Protein AF-A0A816KJJ6-F1 (afdb_monomer_lite)

Structure (mmCIF, N/CA/C/O backbone):
data_AF-A0A816KJJ6-F1
#
_entry.id   AF-A0A816KJJ6-F1
#
loop_
_atom_site.group_PDB
_atom_site.id
_atom_site.type_symbol
_atom_site.label_atom_id
_atom_site.label_alt_id
_atom_site.label_comp_id
_atom_site.label_asym_id
_atom_site.label_entity_id
_atom_site.label_seq_id
_atom_site.pdbx_PDB_ins_code
_atom_site.Cartn_x
_atom_site.Cartn_y
_atom_site.Cartn_z
_atom_site.occupancy
_atom_site.B_iso_or_equiv
_atom_site.auth_seq_id
_atom_site.auth_comp_id
_atom_site.auth_asym_id
_atom_site.auth_atom_id
_atom_site.pdbx_PDB_model_num
ATOM 1 N N . ALA A 1 1 ? 17.765 1.200 -45.619 1.00 43.94 1 ALA A N 1
ATOM 2 C CA . ALA A 1 1 ? 18.548 0.866 -44.414 1.00 43.94 1 ALA A CA 1
ATOM 3 C C . ALA A 1 1 ? 17.702 -0.046 -43.537 1.00 43.94 1 ALA A C 1
ATOM 5 O O . ALA A 1 1 ? 16.506 0.188 -43.423 1.00 43.94 1 ALA A O 1
ATOM 6 N N . HIS A 1 2 ? 18.307 -1.120 -43.032 1.00 56.00 2 HIS A N 1
ATOM 7 C CA . HIS 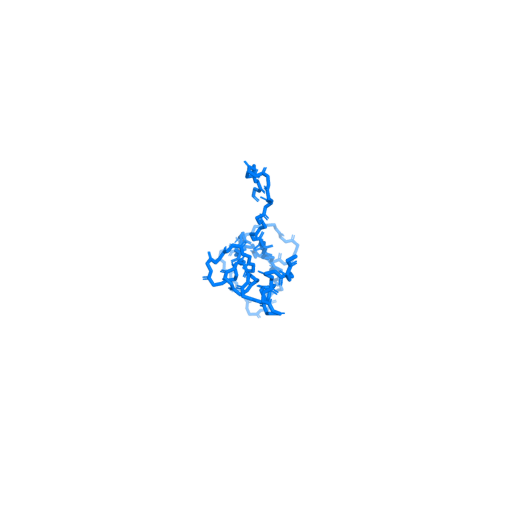A 1 2 ? 17.685 -2.142 -42.188 1.00 56.00 2 HIS A CA 1
ATOM 8 C C . HIS A 1 2 ? 17.142 -1.499 -40.900 1.00 56.00 2 HIS A C 1
ATOM 10 O O . HIS A 1 2 ? 17.789 -0.605 -40.360 1.00 56.00 2 HIS A O 1
ATOM 16 N N . SER A 1 3 ? 15.969 -1.927 -40.426 1.00 62.31 3 SER A N 1
ATOM 17 C CA . SER A 1 3 ? 15.392 -1.456 -39.159 1.00 62.31 3 SER A CA 1
ATOM 18 C C . SER A 1 3 ? 16.396 -1.680 -38.020 1.00 62.31 3 SER A C 1
ATOM 20 O O . SER A 1 3 ? 16.706 -2.822 -37.687 1.00 62.31 3 SER A O 1
ATOM 22 N N . LEU A 1 4 ? 16.939 -0.599 -37.455 1.00 65.81 4 LEU A N 1
ATOM 23 C CA . LEU A 1 4 ? 17.895 -0.604 -36.338 1.00 65.81 4 LEU A CA 1
ATOM 24 C C . LEU A 1 4 ? 17.185 -0.740 -34.980 1.00 65.81 4 LEU A C 1
ATOM 26 O O . LEU A 1 4 ? 17.600 -0.137 -33.999 1.00 65.81 4 LEU A O 1
ATOM 30 N N . ASN A 1 5 ? 16.107 -1.521 -34.910 1.00 69.25 5 ASN A N 1
ATOM 31 C CA . ASN A 1 5 ? 15.514 -1.893 -33.632 1.00 69.25 5 ASN A CA 1
ATOM 32 C C . ASN A 1 5 ? 15.882 -3.346 -33.326 1.00 69.25 5 ASN A C 1
ATOM 34 O O . ASN A 1 5 ? 15.391 -4.246 -34.013 1.00 69.25 5 ASN A O 1
ATOM 38 N N . PRO A 1 6 ? 16.761 -3.605 -32.339 1.00 74.94 6 PRO A N 1
ATOM 39 C CA . PRO A 1 6 ? 17.063 -4.969 -31.934 1.00 74.94 6 PRO A CA 1
ATOM 40 C C . PRO A 1 6 ? 15.779 -5.661 -31.457 1.00 74.94 6 PRO A C 1
ATOM 42 O O . PRO A 1 6 ? 14.921 -5.046 -30.826 1.00 74.94 6 PRO A O 1
ATOM 45 N N . SER A 1 7 ? 15.638 -6.953 -31.767 1.00 82.56 7 SER A N 1
ATOM 46 C CA . SER A 1 7 ? 14.395 -7.719 -31.567 1.00 82.56 7 SER A CA 1
ATOM 47 C C . SER A 1 7 ? 13.866 -7.716 -30.126 1.00 82.56 7 SER A C 1
ATOM 49 O O . SER A 1 7 ? 12.689 -7.992 -29.916 1.00 82.56 7 SER A O 1
ATOM 51 N N . ASN A 1 8 ? 14.716 -7.440 -29.136 1.00 91.12 8 ASN A N 1
ATOM 52 C CA . ASN A 1 8 ? 14.376 -7.422 -27.714 1.00 91.12 8 ASN A CA 1
ATOM 53 C C . ASN A 1 8 ? 14.207 -6.005 -27.137 1.00 91.12 8 ASN A C 1
ATOM 55 O O . ASN A 1 8 ? 14.076 -5.880 -25.922 1.00 91.12 8 ASN A O 1
ATOM 59 N N . ASN A 1 9 ? 14.206 -4.954 -27.966 1.00 90.81 9 ASN A N 1
ATOM 60 C CA . ASN A 1 9 ? 14.190 -3.565 -27.496 1.00 90.81 9 ASN A CA 1
ATOM 61 C C . ASN A 1 9 ? 13.027 -3.302 -26.519 1.00 90.81 9 ASN A C 1
ATOM 63 O O . ASN A 1 9 ? 13.254 -2.852 -25.403 1.00 90.81 9 ASN A O 1
ATOM 67 N N . LEU A 1 10 ? 11.809 -3.730 -26.873 1.00 91.31 10 LEU A N 1
ATOM 68 C CA . LEU A 1 10 ? 10.628 -3.583 -26.013 1.00 91.31 10 LEU A CA 1
ATOM 69 C C . LEU A 1 10 ? 10.816 -4.221 -24.627 1.00 91.31 10 LEU A C 1
ATOM 71 O O . LEU A 1 10 ? 10.436 -3.635 -23.619 1.00 91.31 10 LEU A O 1
ATOM 75 N N . PHE A 1 11 ? 11.423 -5.408 -24.563 1.00 92.75 11 PHE A N 1
ATOM 76 C CA . PHE A 1 11 ? 11.678 -6.080 -23.290 1.00 92.75 11 PHE A CA 1
ATOM 77 C C . PHE A 1 11 ? 12.667 -5.292 -22.429 1.00 92.75 11 PHE A C 1
ATOM 79 O O . PHE A 1 11 ? 12.431 -5.106 -21.239 1.00 92.75 11 PHE A O 1
ATOM 86 N N . VAL A 1 12 ? 13.753 -4.804 -23.034 1.00 94.12 12 VAL A N 1
ATOM 87 C CA . VAL A 1 12 ? 14.764 -4.004 -22.330 1.00 94.12 12 VAL A CA 1
ATOM 88 C C . VAL A 1 12 ? 14.151 -2.704 -21.804 1.00 94.12 12 VAL A C 1
ATOM 90 O O . VAL A 1 12 ? 14.399 -2.352 -20.654 1.00 94.12 12 VAL A O 1
ATOM 93 N N . THR A 1 13 ? 13.304 -2.041 -22.597 1.00 92.06 13 THR A N 1
ATOM 94 C CA . THR A 1 13 ? 12.585 -0.823 -22.192 1.00 92.06 13 THR A CA 1
ATOM 95 C C . THR A 1 13 ? 11.623 -1.068 -21.029 1.00 92.06 13 THR A C 1
ATOM 97 O O . THR A 1 13 ? 11.627 -0.323 -20.053 1.00 92.06 13 THR A O 1
ATOM 100 N N . GLU A 1 14 ? 10.794 -2.111 -21.085 1.00 92.31 14 GLU A N 1
ATOM 101 C CA . GLU A 1 14 ? 9.837 -2.371 -20.002 1.00 92.31 14 GLU A CA 1
ATOM 102 C C . GLU A 1 14 ? 10.523 -2.875 -18.723 1.00 92.31 14 GLU A C 1
ATOM 104 O O . GLU A 1 14 ? 10.061 -2.583 -17.615 1.00 92.31 14 GLU A O 1
ATOM 109 N N . LEU A 1 15 ? 11.654 -3.580 -18.856 1.00 94.12 15 LEU A N 1
ATOM 110 C CA . LEU A 1 15 ? 1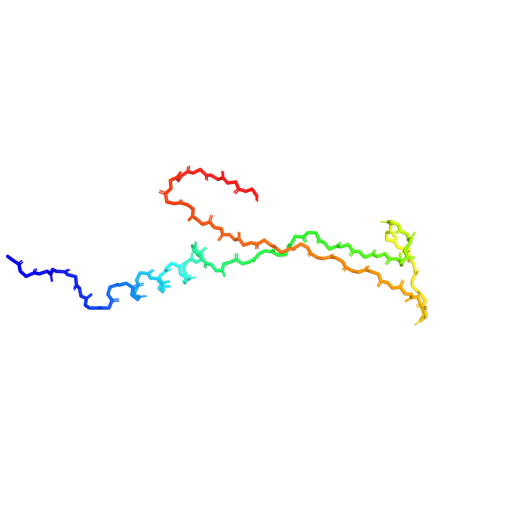2.486 -3.966 -17.719 1.00 94.12 15 LEU A CA 1
ATOM 111 C C . LEU A 1 15 ? 13.141 -2.744 -17.067 1.00 94.12 15 LEU A C 1
ATOM 113 O O . LEU A 1 15 ? 13.127 -2.650 -15.842 1.00 94.12 15 LEU A O 1
ATOM 117 N N . SER A 1 16 ? 13.674 -1.797 -17.850 1.00 93.00 16 SER A N 1
ATOM 118 C CA . SER A 1 16 ? 14.276 -0.583 -17.287 1.00 93.00 16 SER A CA 1
ATOM 119 C C . SER A 1 16 ? 13.247 0.261 -16.538 1.00 93.00 16 SER A C 1
ATOM 121 O O . SER A 1 16 ? 13.521 0.665 -15.412 1.00 93.00 16 SER A O 1
ATOM 123 N N . LYS A 1 17 ? 12.039 0.439 -17.097 1.00 91.69 17 LYS A N 1
ATOM 124 C CA . LYS A 1 17 ? 10.935 1.144 -16.419 1.00 91.69 17 LYS A CA 1
ATOM 125 C C . LYS A 1 17 ? 10.599 0.520 -15.063 1.00 91.69 17 LYS A C 1
ATOM 127 O O . LYS A 1 17 ? 10.349 1.226 -14.094 1.00 91.69 17 LYS A O 1
ATOM 132 N N . TRP A 1 18 ? 10.597 -0.811 -14.978 1.00 92.38 18 TRP A N 1
ATOM 133 C CA . TRP A 1 18 ? 10.334 -1.505 -13.716 1.00 92.38 18 TRP A CA 1
ATOM 134 C C . TRP A 1 18 ? 11.488 -1.350 -12.713 1.00 92.38 18 TRP A C 1
ATOM 136 O O . TRP A 1 18 ? 11.256 -0.977 -11.566 1.00 92.38 18 TRP A O 1
ATOM 146 N N . VAL A 1 19 ? 12.734 -1.575 -13.150 1.00 95.12 19 VAL A N 1
ATOM 147 C CA . VAL A 1 19 ? 13.931 -1.489 -12.289 1.00 95.12 19 VAL A CA 1
ATOM 148 C C . VAL A 1 19 ? 14.136 -0.081 -11.724 1.00 95.12 19 VAL A C 1
ATOM 150 O O . VAL A 1 19 ? 14.581 0.057 -10.588 1.00 95.12 19 VAL A O 1
ATOM 153 N N . PHE A 1 20 ? 13.794 0.961 -12.484 1.00 92.06 20 PHE A N 1
ATOM 154 C CA . PHE A 1 20 ? 13.907 2.355 -12.044 1.00 92.06 20 PHE A CA 1
ATOM 155 C C . PHE A 1 20 ? 12.631 2.913 -11.395 1.00 92.06 20 PHE A C 1
ATOM 157 O O . PHE A 1 20 ? 12.529 4.119 -11.197 1.00 92.06 20 PHE A O 1
ATOM 164 N N . HIS A 1 21 ? 11.684 2.046 -11.016 1.00 89.19 21 HIS A N 1
ATOM 165 C CA . HIS A 1 21 ? 10.432 2.415 -10.340 1.00 89.19 21 HIS A CA 1
ATOM 166 C C . HIS A 1 21 ? 9.542 3.400 -11.121 1.00 89.19 21 HIS A C 1
ATOM 168 O O . HIS A 1 21 ? 8.735 4.114 -10.532 1.00 89.19 21 HIS A O 1
ATOM 174 N N . GLU A 1 22 ? 9.640 3.417 -12.449 1.00 88.88 22 GLU A N 1
ATOM 175 C CA . GLU A 1 22 ? 8.757 4.211 -13.314 1.00 88.88 22 GLU A CA 1
ATOM 176 C C . GLU A 1 22 ? 7.377 3.545 -13.487 1.00 88.88 22 GLU A C 1
ATOM 178 O O . GLU A 1 22 ? 6.412 4.208 -13.873 1.00 88.88 22 GLU A O 1
ATOM 183 N N . ARG A 1 23 ? 7.272 2.236 -13.198 1.00 87.62 23 ARG A N 1
ATOM 184 C CA . ARG A 1 23 ? 6.021 1.456 -13.208 1.00 87.62 23 ARG A CA 1
ATOM 185 C C . ARG A 1 23 ? 6.030 0.335 -12.164 1.00 87.62 23 ARG A C 1
ATOM 187 O O . ARG A 1 23 ? 7.094 -0.181 -11.819 1.00 87.62 23 ARG A O 1
ATOM 194 N N . GLY A 1 24 ? 4.847 -0.114 -11.737 1.00 89.00 24 GLY A N 1
ATOM 195 C CA . GLY A 1 24 ? 4.695 -1.252 -10.820 1.00 89.00 24 GLY A CA 1
ATOM 196 C C . GLY A 1 24 ? 5.102 -0.947 -9.375 1.00 89.00 24 GLY A C 1
ATOM 197 O O . GLY A 1 24 ? 5.481 -1.858 -8.638 1.00 89.00 24 GLY A O 1
ATOM 198 N N . HIS A 1 25 ? 5.057 0.328 -8.982 1.00 92.06 25 HIS A N 1
ATOM 199 C CA . HIS A 1 25 ? 5.322 0.780 -7.622 1.00 92.06 25 HIS A CA 1
ATOM 200 C C . HIS A 1 25 ? 3.995 1.048 -6.904 1.00 92.06 25 HIS A C 1
ATOM 202 O O . HIS A 1 25 ? 3.216 1.906 -7.322 1.00 92.06 25 HIS A O 1
ATOM 208 N N . LEU A 1 26 ? 3.743 0.315 -5.819 1.00 94.00 26 LEU A N 1
ATOM 209 C CA . LEU A 1 26 ? 2.537 0.456 -5.006 1.00 94.00 26 LEU A CA 1
ATOM 210 C C . LEU A 1 26 ? 2.832 1.233 -3.725 1.00 94.00 26 LEU A C 1
ATOM 212 O O . LEU A 1 26 ? 3.900 1.098 -3.126 1.00 94.00 26 LEU A O 1
ATOM 216 N N . LYS A 1 27 ? 1.847 2.004 -3.270 1.00 93.06 27 LYS A N 1
ATOM 217 C CA . LYS A 1 27 ? 1.855 2.693 -1.982 1.00 93.06 27 LYS A CA 1
ATOM 218 C C . LYS A 1 27 ? 0.635 2.260 -1.176 1.00 93.06 27 LYS A C 1
ATOM 220 O O . LYS A 1 27 ? -0.489 2.358 -1.656 1.00 93.06 27 LYS A O 1
ATOM 225 N N . ALA A 1 28 ? 0.862 1.828 0.061 1.00 95.75 28 ALA A N 1
ATOM 226 C CA . ALA A 1 28 ? -0.208 1.714 1.043 1.00 95.75 28 ALA A CA 1
ATOM 227 C C . ALA A 1 28 ? -0.528 3.115 1.590 1.00 95.75 28 ALA A C 1
ATOM 229 O O . ALA A 1 28 ? 0.372 3.835 2.035 1.00 95.75 28 ALA A O 1
ATOM 230 N N . GLY A 1 29 ? -1.790 3.513 1.473 1.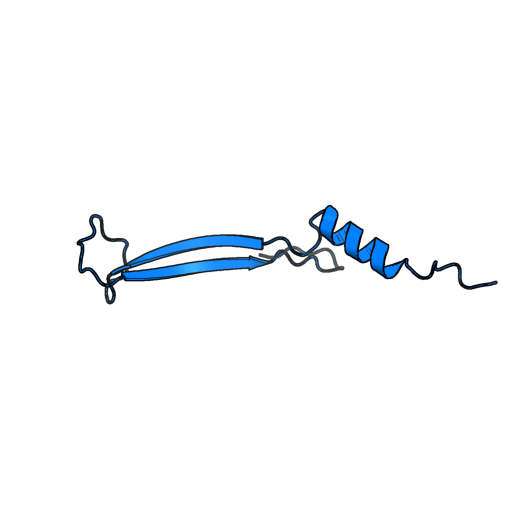00 92.81 29 GLY A N 1
ATOM 231 C CA . GLY A 1 29 ? -2.336 4.765 1.979 1.00 92.81 29 GLY A CA 1
ATOM 232 C C . GLY A 1 29 ? -2.868 4.610 3.401 1.00 92.81 29 GLY A C 1
ATOM 233 O O . GLY A 1 29 ? -2.229 3.985 4.249 1.00 92.81 29 GLY A O 1
ATOM 234 N N . SER A 1 30 ? -4.033 5.203 3.665 1.00 94.00 30 SER A N 1
ATOM 235 C CA . SER A 1 30 ? -4.673 5.127 4.983 1.00 94.00 30 SER A CA 1
ATOM 236 C C . SER A 1 30 ? -5.072 3.691 5.351 1.00 94.00 30 SER A C 1
ATOM 238 O O . SER A 1 30 ? -5.588 2.945 4.517 1.00 94.00 30 SER A O 1
ATOM 240 N N . LEU A 1 31 ? -4.865 3.330 6.619 1.00 94.69 31 LEU A N 1
ATOM 241 C CA . LEU A 1 31 ? -5.395 2.123 7.249 1.00 94.69 31 LEU A CA 1
ATOM 242 C C . LEU A 1 31 ? -6.422 2.558 8.294 1.00 94.69 31 LEU A C 1
ATOM 244 O O . LEU A 1 31 ? -6.092 3.334 9.189 1.00 94.69 31 LEU A O 1
ATOM 248 N N . VAL A 1 32 ? -7.642 2.042 8.192 1.00 95.44 32 VAL A N 1
ATOM 249 C CA . VAL A 1 32 ? -8.731 2.319 9.133 1.00 95.44 32 VAL A CA 1
ATOM 250 C C . VAL A 1 32 ? -9.263 1.004 9.668 1.00 95.44 32 VAL A C 1
ATOM 252 O O . VAL A 1 32 ? -9.462 0.049 8.914 1.00 95.44 32 VAL A O 1
ATOM 255 N N . HIS A 1 33 ? -9.498 0.957 10.973 1.00 96.06 33 HIS A N 1
ATOM 256 C CA . HIS A 1 33 ? -10.144 -0.172 11.613 1.00 96.06 33 HIS A CA 1
ATOM 257 C C . HIS A 1 33 ? -11.010 0.276 12.779 1.00 96.06 33 HIS A C 1
ATOM 259 O O . HIS A 1 33 ? -10.683 1.209 13.510 1.00 96.06 33 HIS A O 1
ATOM 265 N N . HIS A 1 34 ? -12.133 -0.405 12.938 1.00 96.94 34 HIS A N 1
ATOM 266 C CA . HIS A 1 34 ? -13.169 -0.052 13.893 1.00 96.94 34 HIS A CA 1
ATOM 267 C C . HIS A 1 34 ? -14.070 -1.261 14.130 1.00 96.94 34 HIS A C 1
ATOM 269 O O . HIS A 1 34 ? -14.045 -2.231 13.368 1.00 96.94 34 HIS A O 1
ATOM 275 N N . ARG A 1 35 ? -14.847 -1.242 15.216 1.00 97.12 35 ARG A N 1
ATOM 276 C CA . ARG A 1 35 ? -15.867 -2.279 15.412 1.00 97.12 35 ARG A CA 1
ATOM 277 C C . ARG A 1 35 ? -16.977 -2.109 14.385 1.00 97.12 35 ARG A C 1
ATOM 279 O O . ARG A 1 35 ? -17.308 -0.987 14.003 1.00 97.12 35 ARG A O 1
ATOM 286 N N . VAL A 1 36 ? -17.588 -3.219 13.984 1.00 96.50 36 VAL A N 1
ATOM 287 C CA . VAL A 1 36 ? -18.720 -3.193 13.051 1.00 96.50 36 VAL A CA 1
ATOM 288 C C . VAL A 1 36 ? -19.844 -2.323 13.622 1.00 96.50 36 VAL A C 1
ATOM 290 O O . VAL A 1 36 ? -20.322 -2.549 14.734 1.00 96.50 36 VAL A O 1
ATOM 293 N N . GLY A 1 37 ? -20.271 -1.326 12.846 1.00 94.56 37 GLY A N 1
ATOM 294 C CA . GLY A 1 37 ? -21.316 -0.374 13.236 1.00 94.56 37 GLY A CA 1
ATOM 295 C C . GLY A 1 37 ? -20.831 0.835 14.047 1.00 94.56 37 GLY A C 1
ATOM 296 O O . GLY A 1 37 ? -21.634 1.725 14.323 1.00 94.56 37 GLY A O 1
ATOM 297 N N . GLU A 1 38 ? -19.547 0.899 14.404 1.00 95.31 38 GLU A N 1
ATOM 298 C CA . GLU A 1 38 ? -18.894 2.116 14.905 1.00 95.31 38 GLU A CA 1
ATOM 299 C C . GLU A 1 38 ? -18.241 2.870 13.727 1.00 95.31 38 GLU A C 1
ATOM 301 O O . GLU A 1 38 ? -18.247 2.374 12.605 1.00 95.31 38 GLU A O 1
ATOM 306 N N . ALA A 1 39 ? -17.702 4.073 13.939 1.00 92.12 39 ALA A N 1
ATOM 307 C CA . ALA A 1 39 ? -16.995 4.842 12.899 1.00 92.12 39 ALA A CA 1
ATOM 308 C C . ALA A 1 39 ? -15.530 5.138 13.257 1.00 92.12 39 ALA A C 1
ATOM 310 O O . ALA A 1 39 ? -14.714 5.365 12.369 1.00 92.12 39 ALA A O 1
ATOM 311 N N . ASP A 1 40 ? -15.209 5.117 14.550 1.00 94.00 40 ASP A N 1
ATOM 312 C CA . ASP A 1 40 ? -13.904 5.495 15.075 1.00 94.00 40 ASP A CA 1
ATOM 313 C C . ASP A 1 40 ? -13.124 4.274 15.558 1.00 94.00 40 ASP A C 1
ATOM 315 O O . ASP A 1 40 ? -13.691 3.239 15.920 1.00 94.00 40 ASP A O 1
ATOM 319 N N . GLU A 1 41 ? -11.804 4.425 15.614 1.00 94.81 41 GLU A N 1
ATOM 320 C CA . GLU A 1 41 ? -10.928 3.410 16.180 1.00 94.81 41 GLU A CA 1
ATOM 321 C C . GLU A 1 41 ? -11.202 3.240 17.690 1.00 94.81 41 GLU A C 1
ATOM 323 O O . GLU A 1 41 ? -11.095 4.203 18.461 1.00 94.81 41 GLU A O 1
ATOM 328 N N . PRO A 1 42 ? -11.536 2.026 18.163 1.00 93.25 42 PRO A N 1
ATOM 329 C CA . PRO A 1 42 ? -11.768 1.792 19.577 1.00 93.25 42 PRO A CA 1
ATOM 330 C C . PRO A 1 42 ? -10.440 1.763 20.355 1.00 93.25 42 PRO A C 1
ATOM 332 O O . PRO A 1 42 ? -9.466 1.150 19.918 1.00 93.25 42 PRO A O 1
ATOM 335 N N . PRO A 1 43 ? -10.398 2.313 21.582 1.00 92.62 43 PRO A N 1
ATOM 336 C CA . PRO A 1 43 ? -9.173 2.353 22.384 1.00 92.62 43 PRO A CA 1
ATOM 337 C C . PRO A 1 43 ? -8.724 0.972 22.897 1.00 92.62 43 PRO A C 1
ATOM 339 O O . PRO A 1 43 ? -7.576 0.810 23.306 1.00 92.62 43 PRO A O 1
ATOM 342 N N . ILE A 1 44 ? -9.633 -0.011 22.953 1.00 94.31 44 ILE A N 1
ATOM 343 C CA . ILE A 1 44 ? -9.384 -1.371 23.455 1.00 94.31 44 ILE A CA 1
ATOM 344 C C . ILE A 1 44 ? -10.262 -2.365 22.689 1.00 94.31 44 ILE A C 1
ATOM 346 O O . ILE A 1 44 ? -11.457 -2.129 22.518 1.00 94.31 44 ILE A O 1
ATOM 350 N N . TYR A 1 45 ? -9.699 -3.520 22.338 1.00 95.88 45 TYR A N 1
ATOM 351 C CA . TYR A 1 45 ? -10.406 -4.643 21.716 1.00 95.88 45 TYR A CA 1
ATOM 352 C C . TYR A 1 45 ? -10.722 -5.758 22.714 1.00 95.88 45 TYR A C 1
ATOM 354 O O . TYR A 1 45 ? -9.976 -5.987 23.672 1.00 95.88 45 TYR A O 1
ATOM 362 N N . ARG A 1 46 ? -11.806 -6.498 22.469 1.00 95.31 46 ARG A N 1
ATOM 363 C CA . ARG A 1 46 ? -12.127 -7.751 23.168 1.00 95.31 46 ARG A CA 1
ATOM 364 C C . ARG A 1 46 ? -12.022 -8.940 22.222 1.00 95.31 46 ARG A C 1
ATOM 366 O O . ARG A 1 46 ? -12.173 -8.820 21.016 1.00 95.31 46 ARG A O 1
ATOM 373 N N . ILE A 1 47 ? -11.832 -10.124 22.805 1.00 96.06 47 ILE A N 1
ATOM 374 C CA . ILE A 1 47 ? -11.621 -11.391 22.078 1.00 96.06 47 ILE A CA 1
ATOM 375 C C . ILE A 1 47 ? -12.759 -11.716 21.091 1.00 96.06 47 ILE A C 1
ATOM 377 O O . ILE A 1 47 ? -12.536 -12.428 20.12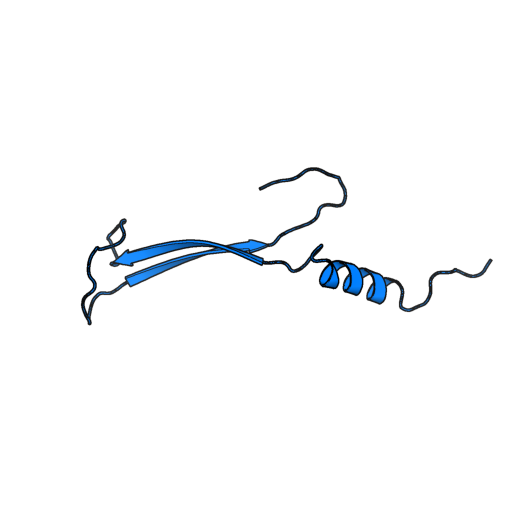1 1.00 96.06 47 ILE A O 1
ATOM 381 N N . LYS A 1 48 ? -13.976 -11.228 21.348 1.00 96.62 48 LYS A N 1
ATOM 382 C CA . LYS A 1 48 ? -15.163 -11.482 20.521 1.00 96.62 48 LYS A CA 1
ATOM 383 C C . LYS A 1 48 ? -15.688 -10.226 19.819 1.00 96.62 48 LYS A C 1
ATOM 385 O O . LYS A 1 48 ? -16.856 -10.207 19.453 1.00 96.62 48 LYS A O 1
ATOM 390 N N . ASP A 1 49 ? -14.879 -9.174 19.714 1.00 96.44 49 ASP A N 1
ATOM 391 C CA . ASP A 1 49 ? -15.282 -7.997 18.947 1.00 96.44 49 ASP A CA 1
ATOM 392 C C . ASP A 1 49 ? -15.239 -8.332 17.453 1.00 96.44 49 ASP A C 1
ATOM 394 O O . ASP A 1 49 ? -14.238 -8.848 16.953 1.00 96.44 49 ASP A O 1
ATOM 398 N N . ASP A 1 50 ? -16.317 -8.001 16.751 1.00 97.19 50 ASP A N 1
ATOM 399 C CA . ASP A 1 50 ? -16.358 -8.029 15.295 1.00 97.19 50 ASP A CA 1
ATOM 400 C C . ASP A 1 50 ? -15.798 -6.708 14.760 1.00 97.19 50 ASP A C 1
ATOM 402 O O . ASP A 1 50 ? -16.260 -5.625 15.138 1.00 97.19 50 ASP A O 1
ATOM 406 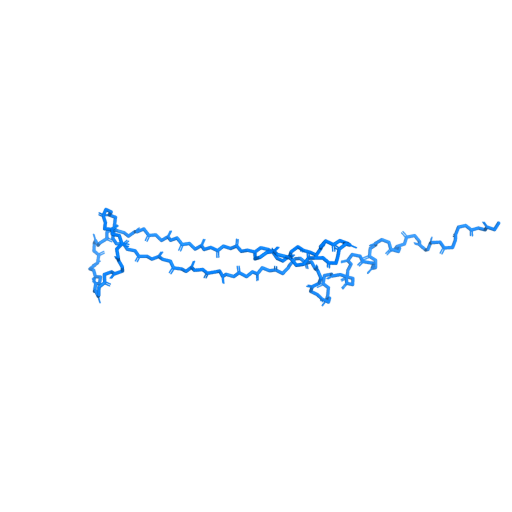N N . LEU A 1 51 ? -14.789 -6.795 13.893 1.00 96.25 51 LEU A N 1
ATOM 407 C CA . LEU A 1 51 ? -14.043 -5.648 13.375 1.00 96.25 51 LEU A CA 1
ATOM 408 C C . LEU A 1 51 ? -14.156 -5.535 11.860 1.00 96.25 51 LEU A C 1
ATOM 410 O O . LEU A 1 51 ? -14.146 -6.539 11.148 1.00 96.25 51 LEU A O 1
ATOM 414 N N . GLU A 1 52 ? -14.172 -4.297 11.383 1.00 97.12 52 GLU A N 1
ATOM 415 C CA . GLU A 1 52 ? -14.028 -3.943 9.979 1.00 97.12 52 GLU A CA 1
ATOM 416 C C . GLU A 1 52 ? -12.663 -3.279 9.761 1.00 97.12 52 GLU A C 1
ATOM 418 O O . GLU A 1 52 ? -12.221 -2.456 10.566 1.00 97.12 52 GLU A O 1
ATOM 423 N N . PHE A 1 53 ? -11.981 -3.670 8.683 1.00 96.31 53 PHE A N 1
ATOM 424 C CA . PHE A 1 53 ? -10.670 -3.156 8.294 1.00 96.31 53 PHE A CA 1
ATOM 425 C C . PHE A 1 53 ? -10.727 -2.664 6.855 1.00 96.31 53 PHE A C 1
ATOM 427 O O . PHE A 1 53 ? -11.207 -3.368 5.968 1.00 96.31 53 PHE A O 1
ATOM 434 N N . SER A 1 54 ? -10.164 -1.487 6.624 1.00 96.00 54 SER A N 1
ATOM 435 C CA . SER A 1 54 ? -10.046 -0.876 5.307 1.00 96.00 54 SER A CA 1
ATOM 436 C C . SER A 1 54 ? -8.623 -0.378 5.102 1.00 96.00 54 SER A C 1
ATOM 438 O O . SER A 1 54 ? -8.060 0.276 5.977 1.00 96.00 54 SER A O 1
ATOM 440 N N . VAL A 1 55 ? -8.039 -0.674 3.942 1.00 96.88 55 VAL A N 1
ATOM 441 C CA . VAL A 1 55 ? -6.720 -0.174 3.545 1.00 96.88 55 VAL A CA 1
ATOM 442 C C . VAL A 1 55 ? -6.793 0.416 2.147 1.00 96.88 55 VAL A C 1
ATOM 444 O O . VAL A 1 55 ? -7.359 -0.181 1.232 1.00 96.88 55 VAL A O 1
ATOM 447 N N . GLU A 1 56 ? -6.206 1.591 1.985 1.00 97.25 56 GLU A N 1
ATOM 448 C CA . GLU A 1 56 ? -6.038 2.225 0.687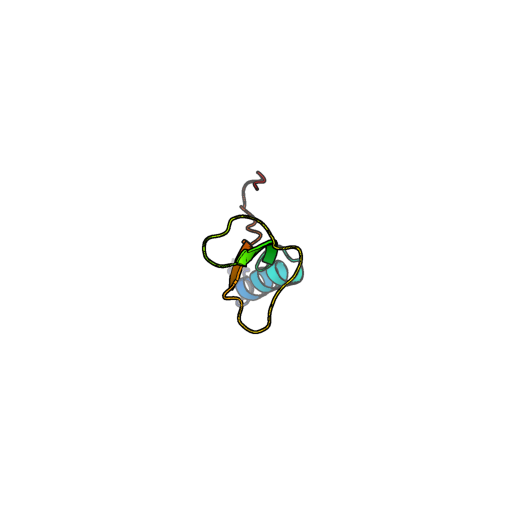 1.00 97.25 56 GLU A CA 1
ATOM 449 C C . GLU A 1 56 ? -4.756 1.716 0.016 1.00 97.25 56 GLU A C 1
ATOM 451 O O . GLU A 1 56 ? -3.692 1.664 0.636 1.00 97.25 56 GLU A O 1
ATOM 456 N N . ILE A 1 57 ? -4.844 1.338 -1.259 1.00 95.69 57 ILE A N 1
ATOM 457 C CA . ILE A 1 57 ? -3.694 0.927 -2.070 1.00 95.69 57 ILE A CA 1
ATOM 458 C C . ILE A 1 57 ? -3.700 1.765 -3.343 1.00 95.69 57 ILE A C 1
ATOM 460 O O . ILE A 1 57 ? -4.683 1.772 -4.080 1.00 95.69 57 ILE A O 1
ATOM 464 N N . LEU A 1 58 ? -2.590 2.452 -3.593 1.00 94.31 58 LEU A N 1
ATOM 465 C CA . LEU A 1 58 ? -2.382 3.313 -4.751 1.00 94.31 58 LEU A CA 1
ATOM 466 C C . LEU A 1 58 ? -1.269 2.734 -5.623 1.00 94.31 58 LEU A C 1
ATOM 468 O O . LEU A 1 58 ? -0.273 2.224 -5.106 1.00 94.31 58 LEU A O 1
ATOM 472 N N . GLU A 1 59 ? -1.411 2.853 -6.938 1.00 92.88 59 GLU A N 1
ATOM 473 C CA . GLU A 1 59 ? -0.347 2.558 -7.895 1.00 92.88 59 GLU A CA 1
ATOM 474 C C . GLU A 1 59 ? 0.213 3.861 -8.461 1.00 92.88 59 GLU A C 1
ATOM 476 O O . GLU A 1 59 ? -0.537 4.757 -8.847 1.00 92.88 59 GLU A O 1
ATOM 481 N N . TRP A 1 60 ? 1.540 3.964 -8.520 1.00 89.12 60 TRP A N 1
ATOM 482 C CA . TRP A 1 60 ? 2.188 5.058 -9.227 1.00 89.12 60 TRP A CA 1
ATOM 483 C C . TRP A 1 60 ? 2.096 4.832 -10.738 1.00 89.12 60 TRP A C 1
ATOM 485 O O . TRP A 1 60 ? 2.718 3.910 -11.275 1.00 89.12 60 TRP A O 1
ATOM 495 N N . VAL A 1 61 ? 1.349 5.699 -11.420 1.00 84.56 61 VAL A N 1
ATOM 496 C CA . VAL A 1 61 ? 1.211 5.693 -12.879 1.00 84.56 61 VAL A CA 1
ATOM 497 C C . VAL A 1 61 ? 1.966 6.887 -13.452 1.00 84.56 61 VAL A C 1
ATOM 499 O O . VAL A 1 61 ? 1.642 8.038 -13.171 1.00 84.56 61 VAL A O 1
ATOM 502 N N . THR A 1 62 ? 2.982 6.615 -14.267 1.00 71.69 62 THR A N 1
ATOM 503 C CA . THR A 1 62 ? 3.713 7.656 -14.999 1.00 71.69 62 THR A CA 1
ATOM 504 C C . THR A 1 62 ? 3.000 7.921 -16.329 1.00 71.69 62 THR A C 1
ATOM 506 O O . THR A 1 62 ? 3.001 7.055 -17.202 1.00 71.69 62 THR A O 1
ATOM 509 N N . GLU A 1 63 ? 2.387 9.095 -16.507 1.00 63.19 63 GLU A N 1
ATOM 510 C CA . GLU A 1 63 ? 1.873 9.530 -17.815 1.00 63.19 63 GLU A CA 1
ATOM 511 C C . GLU A 1 63 ? 2.995 10.164 -18.658 1.00 63.19 63 GLU A C 1
ATOM 513 O O . GLU A 1 63 ? 3.795 10.956 -18.159 1.00 63.19 63 GLU A O 1
ATOM 518 N N . GLU A 1 64 ? 3.042 9.865 -19.962 1.00 59.34 64 GLU A N 1
ATOM 519 C CA . GLU A 1 64 ? 4.077 10.358 -20.895 1.00 59.34 64 GLU A CA 1
ATOM 520 C C . GLU A 1 64 ? 4.062 11.893 -21.110 1.00 59.34 64 GLU A C 1
ATOM 522 O O . GLU A 1 64 ? 4.908 12.429 -21.825 1.00 59.34 64 GLU A O 1
ATOM 527 N N . LEU A 1 65 ? 3.139 12.632 -20.481 1.00 51.47 65 LEU A N 1
ATOM 528 C CA . LEU A 1 65 ? 2.955 14.079 -20.646 1.00 51.47 65 LEU A CA 1
ATOM 529 C C . LEU A 1 65 ? 2.912 14.836 -19.307 1.00 51.47 65 LEU A C 1
ATOM 531 O O . LEU A 1 65 ? 2.002 15.614 -19.040 1.00 51.47 65 LEU A O 1
ATOM 535 N N . GLY A 1 66 ? 3.942 14.656 -18.478 1.00 51.66 66 GLY A N 1
ATOM 536 C CA . GLY A 1 66 ? 4.501 15.731 -17.643 1.00 51.66 66 GLY A CA 1
ATOM 537 C C . GLY A 1 66 ? 3.578 16.480 -16.671 1.00 51.66 66 GLY A C 1
ATOM 538 O O . GLY A 1 66 ? 3.923 17.596 -16.287 1.00 51.66 66 GLY A O 1
ATOM 539 N N . THR A 1 67 ? 2.453 15.911 -16.239 1.00 50.28 67 THR A N 1
ATOM 540 C CA . THR A 1 67 ? 1.635 16.494 -15.166 1.00 50.28 67 THR A CA 1
ATOM 541 C C . THR A 1 67 ? 1.330 15.429 -14.123 1.00 50.28 67 THR A C 1
ATOM 543 O O . THR A 1 67 ? 0.796 14.371 -14.427 1.00 50.28 67 THR A O 1
ATOM 546 N N . VAL A 1 68 ? 1.745 15.729 -12.892 1.00 64.00 68 VAL A N 1
ATOM 547 C CA . VAL A 1 68 ? 1.436 15.005 -11.652 1.00 64.00 68 VAL A CA 1
ATOM 548 C C . VAL A 1 68 ? -0.073 14.882 -11.485 1.00 64.00 68 VAL A C 1
ATOM 550 O O . VAL A 1 68 ? -0.772 15.796 -11.913 1.00 64.00 68 VAL A O 1
ATOM 553 N N . CYS A 1 69 ? -0.537 13.828 -10.804 1.00 47.91 69 CYS A N 1
ATOM 554 C CA . CYS A 1 69 ? -1.604 13.860 -9.783 1.00 47.91 69 CYS A CA 1
ATOM 555 C C . CYS A 1 69 ? -2.036 12.420 -9.449 1.00 47.91 69 CYS A C 1
ATOM 557 O O . CYS A 1 69 ? -2.064 11.586 -10.343 1.00 47.91 69 CYS A O 1
ATOM 559 N N . SER A 1 70 ? -2.422 12.031 -8.233 1.00 45.03 70 SER A N 1
ATOM 560 C CA . SER A 1 70 ? -2.449 12.627 -6.882 1.00 45.03 70 SER A CA 1
ATOM 561 C C . SER A 1 70 ? -2.376 11.460 -5.899 1.00 45.03 70 SER A C 1
ATOM 563 O O . SER A 1 70 ? -2.887 10.382 -6.276 1.00 45.03 70 SER A O 1
#

Sequence (70 aa):
AHSLNPSNNLFVTELSKWVFHERGHLKAGSLVHHRVGEADEPPIYRIKDDLEFSVEILEWVTEELGTVCS

pLDDT: mean 86.0, std 15.29, range [43.94, 97.25]

Foldseek 3Di:
DPPPDPPCNVVVVVVVCVVVVVFDDKDKDDKDKDFVPDDHHDPDDDPPTHMDIDIDMDTDHDDPDDDDDD

Organism: Brassica napus (NCBI:txid3708)

Secondary structure (DSSP, 8-state):
------TTHHHHHHHHHHHTTSSS-EEEEEEEEEETT--S--SS--TT--EEEEEEEEE----TTS----

Radius of gyration: 22.15 Å; chains: 1; bounding box: 40×28×68 Å

InterPro domains:
  IPR005013 Dolichyl-diphosphooligosaccharide--protein glycosyltransferase 48kDa subunit [PTHR10830] (7-63)